Protein AF-A0AAD5MG79-F1 (afdb_monomer_lite)

Foldseek 3Di:
DDDDPPDDDPDDQDDDDDDAPPAPDPPDGRSVVCVVLVVVQVVLVCLLVCVCVVVVRHHDVDRDRDDDDNVVVVVVCVQPVPPDPPRPPPPCPPVDPPD

pLDDT: mean 77.3, std 21.54, range [31.41, 97.81]

Organism: Parelaphostrongylus tenuis (NCBI:txid148309)

Radius of gyration: 16.83 Å; chains: 1; bounding box: 35×38×47 Å

Secondary structure (DSSP, 8-state):
-----------SS----PPP------SS-HHHHHHHHHHHHHHHHHHHTTTTGGGT----TT-PPP---HHHHHHHHHHHTT--SS-----GGG-S---

Structure (mmCIF, N/CA/C/O backbone):
data_AF-A0AAD5MG79-F1
#
_entry.id   AF-A0AAD5MG79-F1
#
loop_
_atom_site.group_PDB
_atom_site.id
_atom_site.type_symbol
_atom_site.label_atom_id
_atom_site.label_alt_id
_atom_site.label_comp_id
_atom_site.label_asym_id
_atom_site.label_entity_id
_atom_site.label_seq_id
_atom_site.pdbx_PDB_ins_code
_atom_site.Cartn_x
_atom_site.Cartn_y
_atom_site.Cartn_z
_atom_site.occupancy
_atom_site.B_iso_or_equiv
_atom_site.auth_seq_id
_atom_site.auth_comp_id
_atom_site.auth_asym_id
_atom_site.auth_atom_id
_atom_site.pdbx_PDB_model_num
ATOM 1 N N . MET A 1 1 ? 2.929 16.858 -27.923 1.00 35.41 1 MET A N 1
ATOM 2 C CA . MET A 1 1 ? 3.693 17.148 -26.690 1.00 35.41 1 MET A CA 1
ATOM 3 C C . MET A 1 1 ? 2.866 18.075 -25.817 1.00 35.41 1 MET A C 1
ATOM 5 O O . MET A 1 1 ? 2.769 19.249 -26.132 1.00 35.41 1 MET A O 1
ATOM 9 N N . VAL A 1 2 ? 2.245 17.564 -24.755 1.00 31.41 2 VAL A N 1
ATOM 10 C CA . VAL A 1 2 ? 1.656 18.408 -23.707 1.00 31.41 2 VAL A CA 1
ATOM 11 C C . VAL A 1 2 ? 2.260 17.935 -22.397 1.00 31.41 2 VAL A C 1
ATOM 13 O O . VAL A 1 2 ? 1.906 16.878 -21.886 1.00 31.41 2 VAL A O 1
ATOM 16 N N . ARG A 1 3 ? 3.241 18.692 -21.899 1.00 44.56 3 ARG A N 1
ATOM 17 C CA . ARG A 1 3 ? 3.724 18.556 -20.527 1.00 44.56 3 ARG A CA 1
ATOM 18 C C . ARG A 1 3 ? 2.640 19.152 -19.634 1.00 44.56 3 ARG A C 1
ATOM 20 O O . ARG A 1 3 ? 2.486 20.369 -19.617 1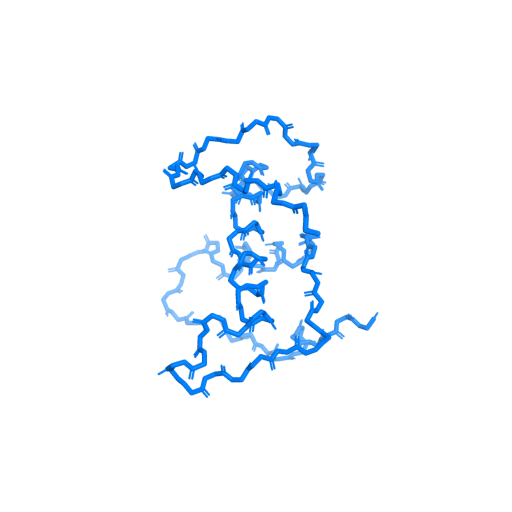.00 44.56 3 ARG A O 1
ATOM 27 N N . LYS A 1 4 ? 1.893 18.326 -18.905 1.00 39.72 4 LYS A N 1
ATOM 28 C CA . LYS A 1 4 ? 1.295 18.789 -17.652 1.00 39.72 4 LYS A CA 1
ATOM 29 C C . LYS A 1 4 ? 2.274 18.410 -16.557 1.00 39.72 4 LYS A C 1
ATOM 31 O O . LYS A 1 4 ? 2.503 17.237 -16.299 1.00 39.72 4 LYS A O 1
ATOM 36 N N . SER A 1 5 ? 2.917 19.439 -16.025 1.00 39.97 5 SER A N 1
ATOM 37 C CA . SER A 1 5 ? 3.710 19.420 -14.806 1.00 39.97 5 SER A CA 1
ATOM 38 C C . SER A 1 5 ? 2.934 18.698 -13.708 1.00 39.97 5 SER A C 1
ATOM 40 O O . SER A 1 5 ? 1.978 19.245 -13.155 1.00 39.97 5 SER A O 1
ATOM 42 N N . GLU A 1 6 ? 3.325 17.461 -13.423 1.00 41.78 6 GLU A N 1
ATOM 43 C CA . GLU A 1 6 ? 2.901 16.759 -12.222 1.00 41.78 6 GLU A CA 1
ATOM 44 C C . GLU A 1 6 ? 3.524 17.517 -11.055 1.00 41.78 6 GLU A C 1
ATOM 46 O O . GLU A 1 6 ? 4.743 17.519 -10.866 1.00 41.78 6 GLU A O 1
ATOM 51 N N . HIS A 1 7 ? 2.686 18.269 -10.344 1.00 33.31 7 HIS A N 1
ATOM 52 C CA . HIS A 1 7 ? 3.095 18.959 -9.138 1.00 33.31 7 HIS A CA 1
ATOM 53 C C . HIS A 1 7 ? 3.609 17.918 -8.146 1.00 33.31 7 HIS A C 1
ATOM 55 O O . HIS A 1 7 ? 2.869 17.123 -7.574 1.00 33.31 7 HIS A O 1
ATOM 61 N N . PHE A 1 8 ? 4.923 17.944 -7.989 1.00 51.59 8 PHE A N 1
ATOM 62 C CA . PHE A 1 8 ? 5.677 17.331 -6.924 1.00 51.59 8 PHE A CA 1
ATOM 63 C C . PHE A 1 8 ? 5.209 17.904 -5.583 1.00 51.59 8 PHE A C 1
ATOM 65 O O . PHE A 1 8 ? 5.429 19.080 -5.295 1.00 51.59 8 PHE A O 1
ATOM 72 N N . GLN A 1 9 ? 4.594 17.070 -4.751 1.00 42.59 9 GLN A N 1
ATOM 73 C CA . GLN A 1 9 ? 4.578 17.278 -3.310 1.00 42.59 9 GLN A CA 1
ATOM 74 C C . GLN A 1 9 ? 5.123 16.020 -2.642 1.00 42.59 9 GLN A C 1
ATOM 76 O O . GLN A 1 9 ? 4.407 15.078 -2.318 1.00 42.59 9 GLN A O 1
ATOM 81 N N . SER A 1 10 ? 6.436 16.023 -2.422 1.00 51.94 10 SER A N 1
ATOM 82 C CA . SER A 1 10 ? 7.003 15.411 -1.227 1.00 51.94 10 SER A CA 1
ATOM 83 C C . SER A 1 10 ? 6.484 16.205 -0.025 1.00 51.94 10 SER A C 1
ATOM 85 O O . SER A 1 10 ? 7.072 17.212 0.368 1.00 51.94 10 SER A O 1
ATOM 87 N N . GLY A 1 11 ? 5.323 15.817 0.487 1.00 40.34 11 GLY A N 1
ATOM 88 C CA . GLY A 1 11 ? 4.660 16.485 1.594 1.00 40.34 11 GLY A CA 1
ATOM 89 C C . GLY A 1 11 ? 4.197 15.443 2.590 1.00 40.34 11 GLY A C 1
ATOM 90 O O . GLY A 1 11 ? 3.369 14.601 2.267 1.00 40.34 11 GLY A O 1
ATOM 91 N N . LEU A 1 12 ? 4.765 15.502 3.787 1.00 49.94 12 LEU A N 1
ATOM 92 C CA . LEU A 1 12 ? 4.212 14.906 4.994 1.00 49.94 12 LEU A CA 1
ATOM 93 C C . LEU A 1 12 ? 2.694 15.151 5.020 1.00 49.94 12 LEU A C 1
ATOM 95 O O . LEU A 1 12 ? 2.284 16.303 4.878 1.00 49.94 12 LEU A O 1
ATOM 99 N N . CYS A 1 13 ? 1.921 14.071 5.145 1.00 48.25 13 CYS A N 1
ATOM 100 C CA . CYS A 1 13 ? 0.484 13.985 5.428 1.00 48.25 13 CYS A CA 1
ATOM 101 C C . CYS A 1 13 ? -0.256 15.341 5.429 1.00 48.25 13 CYS A C 1
ATOM 103 O O . CYS A 1 13 ? -0.469 15.928 6.486 1.00 48.25 13 CYS A O 1
ATOM 105 N N . ASN A 1 14 ? -0.613 15.881 4.264 1.00 52.81 14 ASN A N 1
ATOM 106 C CA . ASN A 1 14 ? -1.467 17.069 4.168 1.00 52.81 14 ASN A CA 1
ATOM 107 C C . ASN A 1 14 ? -2.376 16.918 2.948 1.00 52.81 14 ASN A C 1
ATOM 109 O O . ASN A 1 14 ? -2.061 17.388 1.854 1.00 52.81 14 ASN A O 1
ATOM 113 N N . GLY A 1 15 ? -3.485 16.204 3.136 1.00 51.00 15 GLY A N 1
ATOM 114 C CA . GLY A 1 15 ? -4.498 16.005 2.111 1.00 51.00 15 GLY A CA 1
ATOM 115 C C . GLY A 1 15 ? -5.469 17.175 2.037 1.00 51.00 15 GLY A C 1
ATOM 116 O O . GLY A 1 15 ? -6.078 17.591 3.024 1.00 51.00 15 GLY A O 1
ATOM 117 N N . GLY A 1 16 ? -5.631 17.697 0.824 1.00 55.72 16 GL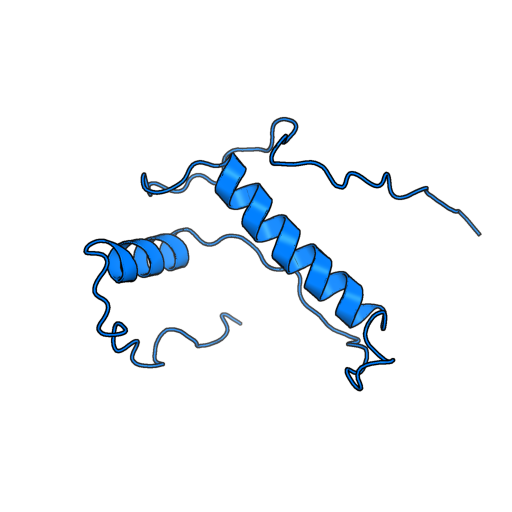Y A N 1
ATOM 118 C CA . GLY A 1 16 ? -6.831 18.431 0.457 1.00 55.72 16 GLY A CA 1
ATOM 119 C C . GLY A 1 16 ? -8.018 17.470 0.467 1.00 55.72 16 GLY A C 1
ATOM 120 O O . GLY A 1 16 ? -7.931 16.386 -0.098 1.00 55.72 16 GLY A O 1
ATOM 121 N N . TYR A 1 17 ? -9.097 17.884 1.131 1.00 48.25 17 TYR A N 1
ATOM 122 C CA . TYR A 1 17 ? -10.363 17.170 1.329 1.00 48.25 17 TYR A CA 1
ATOM 123 C C . TYR A 1 17 ? -10.706 16.152 0.222 1.00 48.25 17 TYR A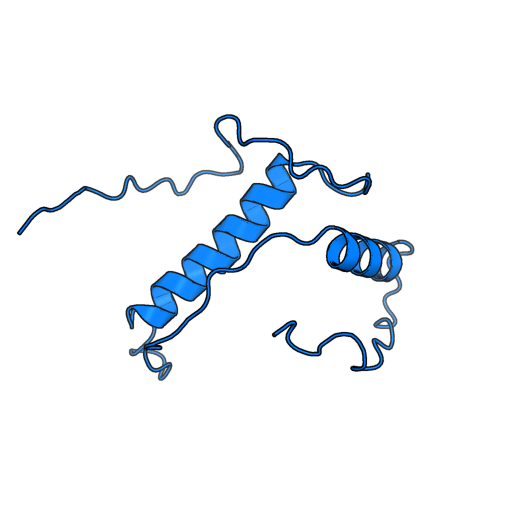 C 1
ATOM 125 O O . TYR A 1 17 ? -11.136 16.518 -0.876 1.00 48.25 17 TYR A O 1
ATOM 133 N N . THR A 1 18 ? -10.548 14.865 0.535 1.00 61.16 18 THR A N 1
ATOM 134 C CA . THR A 1 18 ? -11.016 13.737 -0.273 1.00 61.16 18 THR A CA 1
ATOM 135 C C . THR A 1 18 ? -12.341 13.216 0.290 1.00 61.16 18 THR A C 1
ATOM 137 O O . THR A 1 18 ? -12.598 13.245 1.492 1.00 61.16 18 THR A O 1
ATOM 140 N N . LYS A 1 19 ? -13.240 12.793 -0.606 1.00 65.94 19 LYS A N 1
ATOM 141 C CA . LYS A 1 19 ? -14.544 12.203 -0.264 1.00 65.94 19 LYS A CA 1
ATOM 142 C C . LYS A 1 19 ? -14.357 11.054 0.749 1.00 65.94 19 LYS A C 1
ATOM 144 O O . LYS A 1 19 ? -13.450 10.251 0.538 1.00 65.94 19 LYS A O 1
ATOM 149 N N . PRO A 1 20 ? -15.216 10.926 1.780 1.00 80.94 20 PRO A N 1
ATOM 150 C CA . PRO A 1 20 ? -15.021 9.921 2.818 1.00 80.94 20 PRO A CA 1
ATOM 151 C C . PRO A 1 20 ? -15.066 8.495 2.259 1.00 80.94 20 PRO A C 1
ATOM 153 O O . PRO A 1 20 ? -15.923 8.180 1.426 1.00 80.94 20 PRO A O 1
ATOM 156 N N . PHE A 1 21 ? -14.165 7.628 2.737 1.00 89.12 21 PHE A N 1
ATOM 157 C CA . PHE A 1 21 ? -14.072 6.224 2.303 1.00 89.12 21 PHE A CA 1
ATOM 158 C C . PHE A 1 21 ? -15.268 5.386 2.772 1.00 89.12 21 PHE A C 1
ATOM 160 O O . PHE A 1 21 ? -15.540 4.330 2.206 1.00 89.12 21 PHE A O 1
ATOM 167 N N . GLY A 1 22 ? -16.000 5.856 3.787 1.00 90.19 22 GLY A N 1
ATOM 168 C CA . GLY A 1 22 ? -17.208 5.196 4.292 1.00 90.19 22 GLY A CA 1
ATOM 169 C C . GLY A 1 22 ? -16.941 3.945 5.135 1.00 90.19 22 GLY A C 1
ATOM 170 O O . GLY A 1 22 ? -17.879 3.215 5.458 1.00 90.19 22 GLY A O 1
ATOM 171 N N . CYS A 1 23 ? -15.686 3.692 5.511 1.00 91.88 23 CYS A N 1
ATOM 172 C CA . CYS A 1 23 ? -15.327 2.570 6.369 1.00 91.88 23 CYS A CA 1
ATOM 173 C C . CYS A 1 23 ? -15.709 2.834 7.831 1.00 91.88 23 CYS A C 1
ATOM 175 O O . CYS A 1 23 ? -15.608 3.955 8.324 1.00 91.88 23 CYS A O 1
ATOM 177 N N . GLN A 1 24 ? -16.133 1.778 8.530 1.00 87.25 24 GLN A N 1
ATOM 178 C CA . GLN A 1 24 ? -16.538 1.845 9.942 1.00 87.25 24 GLN A CA 1
ATOM 179 C C . GLN A 1 24 ? -15.359 1.668 10.916 1.00 87.25 24 GLN A C 1
ATOM 181 O O . GLN A 1 24 ? -15.514 1.920 12.112 1.00 87.25 24 GLN A O 1
ATOM 186 N N . GLY A 1 25 ? -14.195 1.233 10.415 1.00 80.69 25 GLY A N 1
ATOM 187 C CA . GLY A 1 25 ? -12.976 1.045 11.201 1.00 80.69 25 GLY A CA 1
ATOM 188 C C . GLY A 1 25 ? -12.530 2.346 11.866 1.00 80.69 25 GLY A C 1
ATOM 189 O O . GLY A 1 25 ? -12.517 3.409 11.241 1.00 80.69 25 GLY A O 1
ATOM 190 N N . GLN A 1 26 ? -12.190 2.259 13.151 1.00 80.69 26 GLN A N 1
ATOM 191 C CA . GLN A 1 26 ? -11.793 3.412 13.971 1.00 80.69 26 GLN A CA 1
ATOM 192 C C . GLN A 1 26 ? -10.278 3.473 14.204 1.00 80.69 26 GLN A C 1
ATOM 194 O O . GLN A 1 26 ? -9.783 4.437 14.783 1.00 80.69 26 GLN A O 1
ATOM 199 N N . ALA A 1 27 ? -9.531 2.456 13.759 1.00 88.06 27 ALA A N 1
ATOM 200 C CA . ALA A 1 27 ? -8.084 2.399 13.943 1.00 88.06 27 ALA A CA 1
ATOM 201 C C . ALA A 1 27 ? -7.332 3.476 13.143 1.00 88.06 27 ALA A C 1
ATOM 203 O O . ALA A 1 27 ? -6.269 3.922 13.572 1.00 88.06 27 ALA A O 1
ATOM 204 N N . ILE A 1 28 ? -7.875 3.896 11.996 1.00 91.50 28 ILE A N 1
ATOM 205 C CA . ILE A 1 28 ? -7.304 4.929 11.125 1.00 91.50 28 ILE A CA 1
ATOM 206 C C . ILE A 1 28 ? -8.395 5.854 10.573 1.00 91.50 28 ILE A C 1
ATOM 208 O O . ILE A 1 28 ? -9.561 5.475 10.462 1.00 91.50 28 ILE A O 1
ATOM 212 N N . ASN A 1 29 ? -8.011 7.080 10.214 1.00 90.62 29 ASN A N 1
ATOM 213 C CA . ASN A 1 29 ? -8.906 8.072 9.614 1.00 90.62 29 ASN A CA 1
ATOM 214 C C . ASN A 1 29 ? -8.815 8.078 8.075 1.00 90.62 29 ASN A C 1
ATOM 216 O O . ASN A 1 29 ? -7.907 7.490 7.490 1.00 90.62 29 ASN A O 1
ATOM 220 N N . ASP A 1 30 ? -9.740 8.780 7.415 1.00 90.38 30 ASP A N 1
ATOM 221 C CA . ASP A 1 30 ? -9.800 8.848 5.946 1.00 90.38 30 ASP A CA 1
ATOM 222 C C . ASP A 1 30 ? -8.551 9.464 5.311 1.00 90.38 30 ASP A C 1
ATOM 224 O O . ASP A 1 30 ? -8.142 9.023 4.240 1.00 90.38 30 ASP A O 1
ATOM 228 N N . GLN A 1 31 ? -7.888 10.406 5.988 1.00 88.69 31 GLN A N 1
ATOM 229 C CA . GLN A 1 31 ? -6.609 10.931 5.507 1.00 88.69 31 GLN A CA 1
ATOM 230 C C . GLN A 1 31 ? -5.552 9.825 5.436 1.00 88.69 31 GLN A C 1
ATOM 232 O O . GLN A 1 31 ? -4.847 9.696 4.444 1.00 88.69 31 GLN A O 1
ATOM 237 N N . THR A 1 32 ? -5.481 8.980 6.464 1.00 90.88 32 THR A N 1
ATOM 238 C CA . THR A 1 32 ? -4.540 7.856 6.510 1.00 90.88 32 THR A CA 1
ATOM 239 C C . THR A 1 32 ? -4.852 6.832 5.418 1.00 90.88 32 THR A C 1
ATOM 241 O O . THR A 1 32 ? -3.937 6.306 4.784 1.00 90.88 32 THR A O 1
ATOM 244 N N . ARG A 1 33 ? -6.138 6.563 5.159 1.00 92.94 33 ARG A N 1
ATOM 245 C CA . ARG A 1 33 ? -6.570 5.694 4.051 1.00 92.94 33 ARG A CA 1
ATOM 246 C C . ARG A 1 33 ? -6.113 6.252 2.702 1.00 92.94 33 ARG A C 1
ATOM 248 O O . ARG A 1 33 ? -5.560 5.506 1.892 1.00 92.94 33 ARG A O 1
ATOM 255 N N . ASP A 1 34 ? -6.298 7.554 2.484 1.00 90.94 34 ASP A N 1
ATOM 256 C CA . ASP A 1 34 ? -5.874 8.234 1.258 1.00 90.94 34 ASP A CA 1
ATOM 257 C C . ASP A 1 34 ? -4.354 8.207 1.082 1.00 90.94 34 ASP A C 1
ATOM 259 O O . ASP A 1 34 ? -3.869 7.832 0.014 1.00 90.94 34 ASP A O 1
ATOM 263 N N . ASP A 1 35 ? -3.602 8.510 2.142 1.00 88.81 35 ASP A N 1
ATOM 264 C CA . ASP A 1 35 ? -2.139 8.511 2.131 1.00 88.81 35 ASP A CA 1
ATOM 265 C C . ASP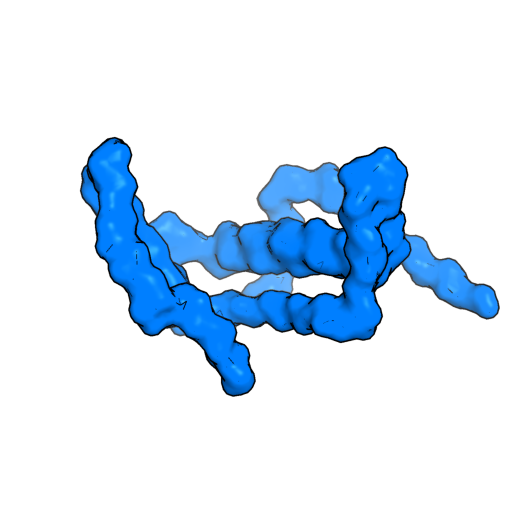 A 1 35 ? -1.590 7.124 1.755 1.00 88.81 35 ASP A C 1
ATOM 267 O O . ASP A 1 35 ? -0.756 6.995 0.852 1.00 88.81 35 ASP A O 1
ATOM 271 N N . VAL A 1 36 ? -2.097 6.064 2.397 1.00 93.31 36 VAL A N 1
ATOM 272 C CA . VAL A 1 36 ? -1.685 4.679 2.122 1.00 93.31 36 VAL A CA 1
ATOM 273 C C . VAL A 1 36 ? -2.055 4.272 0.694 1.00 93.31 36 VAL A C 1
ATOM 275 O O . VAL A 1 36 ? -1.206 3.759 -0.044 1.00 93.31 36 VAL A O 1
ATOM 278 N N . LEU A 1 37 ? -3.299 4.512 0.269 1.00 93.31 37 LEU A N 1
ATOM 279 C CA . LEU A 1 37 ? -3.765 4.139 -1.067 1.00 93.31 37 LEU A CA 1
ATOM 280 C C . LEU A 1 37 ? -2.984 4.869 -2.167 1.00 93.31 37 LEU A C 1
ATOM 282 O O . LEU A 1 37 ? -2.596 4.261 -3.173 1.00 93.31 37 LEU A O 1
ATOM 286 N N . SER A 1 38 ? -2.753 6.166 -1.979 1.00 91.31 38 SER A N 1
ATOM 287 C CA . SER A 1 38 ? -2.020 7.018 -2.911 1.00 91.31 38 SER A CA 1
ATOM 288 C C . SER A 1 38 ? -0.559 6.601 -3.012 1.00 91.31 38 SER A C 1
ATOM 290 O O . SER A 1 38 ? -0.036 6.486 -4.122 1.00 91.31 38 SER A O 1
ATOM 292 N N . PHE A 1 39 ? 0.084 6.275 -1.888 1.00 94.88 39 PHE A N 1
ATOM 293 C CA . PHE A 1 39 ? 1.460 5.786 -1.870 1.00 94.88 39 PHE A CA 1
ATOM 294 C C . PHE A 1 39 ? 1.634 4.495 -2.683 1.00 94.88 39 PHE A C 1
ATOM 296 O O . PHE A 1 39 ? 2.499 4.423 -3.564 1.00 94.88 39 PHE A O 1
ATOM 303 N N . PHE A 1 40 ? 0.785 3.486 -2.460 1.00 95.44 40 PHE A N 1
ATOM 304 C CA . PHE A 1 40 ? 0.872 2.233 -3.215 1.00 95.44 40 PHE A CA 1
ATOM 305 C C . PHE A 1 40 ? 0.568 2.430 -4.701 1.00 95.44 40 PHE A C 1
ATOM 307 O O . PHE A 1 40 ? 1.278 1.890 -5.552 1.00 95.44 40 PHE A O 1
ATOM 314 N N . ASN A 1 41 ? -0.452 3.223 -5.036 1.00 95.62 41 ASN A N 1
ATOM 315 C CA . ASN A 1 41 ? -0.778 3.511 -6.430 1.00 95.62 41 ASN A CA 1
ATOM 316 C C . ASN A 1 41 ? 0.332 4.298 -7.143 1.00 95.62 41 ASN A C 1
ATOM 318 O O . ASN A 1 41 ? 0.594 4.029 -8.315 1.00 95.62 41 ASN A O 1
ATOM 322 N N . LEU A 1 42 ? 1.037 5.197 -6.449 1.00 95.56 42 LEU A N 1
ATOM 323 C CA . LEU A 1 42 ? 2.203 5.899 -6.989 1.00 95.56 42 LEU A CA 1
ATOM 324 C C . LEU A 1 42 ? 3.335 4.925 -7.334 1.00 95.56 42 LEU A C 1
ATOM 326 O O . LEU A 1 42 ? 3.885 4.984 -8.434 1.00 95.56 42 LEU A O 1
ATOM 330 N N . ILE A 1 43 ? 3.678 4.012 -6.421 1.00 97.00 43 ILE A N 1
ATOM 331 C CA . ILE A 1 43 ? 4.718 3.002 -6.673 1.00 97.00 43 ILE A CA 1
ATOM 332 C C . ILE A 1 43 ? 4.314 2.099 -7.844 1.00 97.00 43 ILE A C 1
ATOM 334 O O . ILE A 1 43 ? 5.124 1.863 -8.740 1.00 97.00 43 ILE A O 1
ATOM 338 N N . ARG A 1 44 ? 3.056 1.638 -7.885 1.00 97.06 44 ARG A N 1
ATOM 339 C CA . ARG A 1 44 ? 2.527 0.816 -8.988 1.00 97.06 44 ARG A CA 1
ATOM 340 C C . ARG A 1 44 ? 2.595 1.542 -10.330 1.00 97.06 44 ARG A C 1
ATOM 342 O O . ARG A 1 44 ? 3.005 0.935 -11.315 1.00 97.06 44 ARG A O 1
ATOM 349 N N . ALA A 1 45 ? 2.250 2.829 -10.371 1.00 96.75 45 ALA A N 1
ATOM 350 C CA . ALA A 1 45 ? 2.344 3.644 -11.580 1.00 96.75 45 ALA A CA 1
ATOM 351 C C . ALA A 1 45 ? 3.800 3.803 -12.045 1.00 96.75 45 ALA A C 1
ATOM 353 O O . ALA A 1 45 ? 4.096 3.610 -13.222 1.00 96.75 45 ALA A O 1
ATOM 354 N N . ARG A 1 46 ? 4.727 4.075 -11.117 1.00 97.25 46 ARG A N 1
ATOM 355 C CA . ARG A 1 46 ? 6.164 4.162 -11.419 1.00 97.25 46 ARG A CA 1
ATOM 356 C C . ARG A 1 46 ? 6.724 2.843 -11.951 1.00 97.25 46 ARG A C 1
ATOM 358 O O . ARG A 1 46 ? 7.511 2.855 -12.893 1.00 97.25 46 ARG A O 1
ATOM 365 N N . LEU A 1 47 ? 6.296 1.712 -11.392 1.00 97.25 47 LEU A N 1
ATOM 366 C CA . LEU A 1 47 ? 6.656 0.392 -11.905 1.00 97.25 47 LEU A CA 1
ATOM 367 C C . LEU A 1 47 ? 6.108 0.168 -13.314 1.00 97.25 47 LEU A C 1
ATOM 369 O O . LEU A 1 47 ? 6.872 -0.192 -14.201 1.00 97.25 47 LEU A O 1
ATOM 373 N N . ALA A 1 48 ? 4.825 0.447 -13.546 1.00 97.81 48 ALA A N 1
ATOM 374 C CA . ALA A 1 48 ? 4.205 0.302 -14.862 1.00 97.81 48 ALA A CA 1
ATOM 375 C C . ALA A 1 48 ? 4.918 1.128 -15.947 1.00 97.81 48 ALA A C 1
ATOM 377 O O . ALA A 1 48 ? 5.082 0.661 -17.068 1.00 97.81 48 ALA A O 1
ATOM 378 N N . GLN A 1 49 ? 5.396 2.319 -15.588 1.00 97.44 49 GLN A N 1
ATOM 379 C CA . GLN A 1 49 ? 6.128 3.237 -16.465 1.00 97.44 49 GLN A CA 1
ATOM 380 C C . GLN A 1 49 ? 7.633 2.923 -16.608 1.00 97.44 49 GLN A C 1
ATOM 382 O O . GLN A 1 49 ? 8.331 3.661 -17.297 1.00 97.44 49 GLN A O 1
ATOM 387 N N . GLY A 1 50 ? 8.154 1.879 -15.953 1.00 97.31 50 GLY A N 1
ATOM 388 C CA . GLY A 1 50 ? 9.555 1.458 -16.102 1.00 97.31 50 GLY A CA 1
ATOM 389 C C . GLY A 1 50 ? 10.578 2.235 -15.262 1.00 97.31 50 GLY A C 1
ATOM 390 O O . GLY A 1 50 ? 11.781 2.074 -15.450 1.00 97.31 50 GLY A O 1
ATOM 391 N N . HIS A 1 51 ? 10.163 3.032 -14.268 1.00 97.50 51 HIS A N 1
ATOM 392 C CA . HIS A 1 51 ? 11.107 3.805 -13.428 1.00 97.50 51 HIS A CA 1
ATOM 393 C C . HIS A 1 51 ? 12.068 2.931 -12.604 1.00 97.50 51 HIS A C 1
ATOM 395 O O . HIS A 1 51 ? 13.063 3.432 -12.073 1.00 97.50 51 HIS A O 1
ATOM 401 N N . TYR A 1 52 ? 11.779 1.634 -12.483 1.00 97.00 52 TYR A N 1
ATOM 402 C CA . TYR A 1 52 ? 12.585 0.673 -11.732 1.00 97.00 52 TYR A CA 1
ATOM 403 C C . TYR A 1 52 ? 13.364 -0.316 -12.616 1.00 97.00 52 TYR A C 1
ATOM 405 O O . TYR A 1 52 ? 13.979 -1.237 -12.082 1.00 97.00 52 TYR A O 1
ATOM 413 N N . GLU A 1 53 ? 13.422 -0.107 -13.937 1.00 96.62 53 GLU A N 1
ATOM 414 C CA . GLU A 1 53 ? 14.143 -0.999 -14.864 1.00 96.62 53 GLU A CA 1
ATOM 415 C C . GLU A 1 53 ? 15.631 -1.133 -14.520 1.00 96.62 53 GLU A C 1
ATOM 417 O O . GLU A 1 53 ? 16.186 -2.228 -14.573 1.00 96.62 53 GLU A O 1
ATOM 422 N N . LYS A 1 54 ? 16.266 -0.054 -14.038 1.00 96.44 54 LYS A N 1
ATOM 423 C CA . LYS A 1 54 ? 17.663 -0.080 -13.562 1.00 96.44 54 LYS A CA 1
ATOM 424 C C . LYS A 1 54 ? 17.907 -1.023 -12.374 1.00 96.44 54 LYS A C 1
ATOM 426 O O . LYS A 1 54 ? 19.054 -1.322 -12.066 1.00 96.44 54 LYS A O 1
ATOM 431 N N . PHE A 1 55 ? 16.845 -1.455 -11.695 1.00 96.38 55 PHE A N 1
ATOM 432 C CA . PHE A 1 55 ? 16.882 -2.424 -10.600 1.00 96.38 55 PHE A CA 1
ATOM 433 C C . PHE A 1 55 ? 16.428 -3.826 -11.043 1.00 96.38 55 PHE A C 1
ATOM 435 O O . PHE A 1 55 ? 16.178 -4.679 -10.197 1.00 96.38 55 PHE A O 1
ATOM 442 N N . GLY A 1 56 ? 16.290 -4.070 -12.351 1.00 96.38 56 GLY A N 1
ATOM 443 C CA . GLY A 1 56 ? 15.857 -5.357 -12.901 1.00 96.38 56 GLY A CA 1
ATOM 444 C C . GLY A 1 56 ? 14.350 -5.610 -12.817 1.00 96.38 56 GLY A C 1
ATOM 445 O O . GLY A 1 56 ? 13.913 -6.737 -13.030 1.00 96.38 56 GLY A O 1
ATOM 446 N N . LEU A 1 57 ? 13.545 -4.586 -12.511 1.00 96.44 57 LEU A N 1
ATOM 447 C CA . LEU A 1 57 ? 12.087 -4.691 -12.493 1.00 96.44 57 LEU A CA 1
ATOM 448 C C . LEU A 1 57 ? 11.516 -4.193 -13.822 1.00 96.44 57 LEU A C 1
ATOM 450 O O . LEU A 1 57 ? 11.572 -2.998 -14.114 1.00 96.44 57 LEU A O 1
ATOM 454 N N . SER A 1 58 ? 10.963 -5.110 -14.615 1.00 96.94 58 SER A N 1
ATOM 455 C CA . SER A 1 58 ? 10.332 -4.783 -15.894 1.00 96.94 58 SER A CA 1
ATOM 456 C C . SER A 1 58 ? 9.083 -3.923 -15.708 1.00 96.94 58 SER A C 1
ATOM 458 O O . SER A 1 58 ? 8.327 -4.096 -14.746 1.00 96.94 58 SER A O 1
ATOM 460 N N . SER A 1 59 ? 8.833 -3.045 -16.678 1.00 97.31 59 SER A N 1
ATOM 461 C CA . SER A 1 59 ? 7.560 -2.339 -16.804 1.00 97.31 59 SER A CA 1
ATOM 462 C C . SER A 1 59 ? 6.375 -3.305 -16.943 1.00 97.31 59 SER A C 1
ATOM 464 O O . SER A 1 59 ? 6.524 -4.484 -17.277 1.00 97.31 59 SER A O 1
ATOM 466 N N . ALA A 1 60 ? 5.173 -2.808 -16.652 1.00 96.50 60 ALA A N 1
ATOM 467 C CA . ALA A 1 60 ? 3.947 -3.600 -16.661 1.00 96.50 60 ALA A CA 1
ATOM 468 C C . ALA A 1 60 ? 2.879 -2.923 -17.522 1.00 96.50 60 ALA A C 1
ATOM 470 O O . ALA A 1 60 ? 2.448 -1.811 -17.226 1.00 96.50 60 ALA A O 1
ATOM 471 N N . SER A 1 61 ? 2.416 -3.622 -18.560 1.00 93.88 61 SER A N 1
ATOM 472 C CA . SER A 1 61 ? 1.444 -3.099 -19.530 1.00 93.88 61 SER A CA 1
ATOM 473 C C . SER A 1 61 ? 0.016 -2.985 -18.987 1.00 93.88 61 SER A C 1
ATOM 475 O O . SER A 1 61 ? -0.743 -2.143 -19.453 1.00 93.88 61 SER A O 1
ATOM 477 N N . HIS A 1 62 ? -0.346 -3.792 -17.984 1.00 94.31 62 HIS A N 1
ATOM 478 C CA . HIS A 1 62 ? -1.710 -3.880 -17.442 1.00 94.31 62 HIS A CA 1
ATOM 479 C C . HIS A 1 62 ? -1.718 -3.825 -15.904 1.00 94.31 62 HIS A C 1
ATOM 481 O O . HIS A 1 62 ? -2.248 -4.702 -15.223 1.00 94.31 62 HIS A O 1
ATOM 487 N N . MET A 1 63 ? -1.076 -2.806 -15.328 1.00 95.56 63 MET A N 1
ATOM 488 C CA . MET A 1 63 ? -1.022 -2.624 -13.875 1.00 95.56 63 MET A CA 1
ATOM 489 C C . MET A 1 63 ? -2.303 -1.954 -13.349 1.00 95.56 63 MET A C 1
ATOM 491 O O . MET A 1 63 ? -2.457 -0.737 -13.437 1.00 95.56 63 MET A O 1
ATOM 495 N N . ASN A 1 64 ? -3.212 -2.736 -12.758 1.00 95.75 64 ASN A N 1
ATOM 496 C CA . ASN A 1 64 ? -4.478 -2.215 -12.225 1.00 95.75 64 ASN A CA 1
ATOM 497 C C . ASN A 1 64 ? -4.274 -1.217 -11.072 1.00 95.75 64 ASN A C 1
ATOM 499 O O . ASN A 1 64 ? -3.428 -1.421 -10.195 1.00 95.75 64 ASN A O 1
ATOM 503 N N . LYS A 1 65 ? -5.083 -0.156 -11.030 1.00 92.50 65 LYS A N 1
ATOM 504 C CA . LYS A 1 65 ? -5.119 0.774 -9.894 1.00 92.50 65 LYS A CA 1
ATOM 505 C C . LYS A 1 65 ? -5.820 0.109 -8.707 1.00 92.50 65 LYS A C 1
ATOM 507 O O . LYS A 1 65 ? -6.872 -0.499 -8.878 1.00 92.50 65 LYS A O 1
ATOM 512 N N . LEU A 1 66 ? -5.253 0.235 -7.511 1.00 95.38 66 LEU A N 1
ATOM 513 C CA . LEU A 1 66 ? -5.890 -0.242 -6.287 1.00 95.38 66 LEU A CA 1
ATOM 514 C C . LEU A 1 66 ? -7.038 0.686 -5.887 1.00 95.38 66 LEU A C 1
ATOM 516 O O . LEU A 1 66 ? -6.943 1.909 -6.041 1.00 95.38 66 LEU A O 1
ATOM 520 N N . ARG A 1 67 ? -8.081 0.089 -5.312 1.00 94.69 67 ARG A N 1
ATOM 521 C CA . ARG A 1 67 ? -9.139 0.769 -4.561 1.00 94.69 67 ARG A CA 1
ATOM 522 C C . ARG A 1 67 ? -9.020 0.394 -3.089 1.00 94.69 67 ARG A C 1
ATOM 524 O O . ARG A 1 67 ? -8.562 -0.704 -2.779 1.00 94.69 67 ARG A O 1
ATOM 531 N N . TRP A 1 68 ? -9.446 1.288 -2.206 1.00 93.50 68 TRP A N 1
ATOM 532 C CA . TRP A 1 68 ? -9.621 0.926 -0.805 1.00 93.50 68 TRP A CA 1
ATOM 533 C C . TRP A 1 68 ? -10.794 -0.048 -0.659 1.00 93.50 68 TRP A C 1
ATOM 535 O O . TRP A 1 68 ? -11.761 0.011 -1.427 1.00 93.50 68 TRP A O 1
ATOM 545 N N . ASP A 1 69 ? -10.697 -0.944 0.315 1.00 94.25 69 ASP A N 1
ATOM 546 C CA . ASP A 1 69 ? -11.726 -1.925 0.628 1.00 94.25 69 ASP A CA 1
ATOM 547 C C . ASP A 1 69 ? -11.855 -2.043 2.150 1.00 94.25 69 ASP A C 1
ATOM 549 O O . ASP A 1 69 ? -10.887 -2.365 2.844 1.00 94.25 69 ASP A O 1
ATOM 553 N N . CYS A 1 70 ? -13.040 -1.722 2.670 1.00 94.06 70 CYS A N 1
ATOM 554 C CA . CYS A 1 70 ? -13.268 -1.654 4.110 1.00 94.06 70 CYS A CA 1
ATOM 555 C C . CYS A 1 70 ? -13.259 -3.039 4.780 1.00 94.06 70 CYS A C 1
ATOM 557 O O . CYS A 1 70 ? -12.933 -3.130 5.964 1.00 94.06 70 CYS A O 1
ATOM 559 N N . ASP A 1 71 ? -13.567 -4.116 4.049 1.00 92.75 71 ASP A N 1
ATOM 560 C CA . ASP A 1 71 ? -13.546 -5.471 4.607 1.00 92.75 71 ASP A CA 1
ATOM 561 C C . ASP A 1 71 ? -12.099 -5.939 4.795 1.00 92.75 71 ASP A C 1
ATOM 563 O O . ASP A 1 71 ? -11.742 -6.495 5.838 1.00 92.75 71 ASP A O 1
ATOM 567 N N . LEU A 1 72 ? -11.225 -5.627 3.830 1.00 93.00 72 LEU A N 1
ATOM 568 C CA . LEU A 1 72 ? -9.786 -5.864 3.968 1.00 93.00 72 LEU A CA 1
ATOM 569 C C . LEU A 1 72 ? -9.166 -5.026 5.095 1.00 93.00 72 LEU A C 1
ATOM 571 O O . LEU A 1 72 ? -8.322 -5.538 5.833 1.00 93.00 72 LEU A O 1
ATOM 575 N N . GLU A 1 73 ? -9.603 -3.774 5.269 1.00 93.56 73 GLU A N 1
ATOM 576 C CA . GLU A 1 73 ? -9.208 -2.946 6.417 1.00 93.56 73 GLU A CA 1
ATOM 577 C C . GLU A 1 73 ? -9.616 -3.600 7.743 1.00 93.56 73 GLU A C 1
ATOM 579 O O . GLU A 1 73 ? -8.792 -3.705 8.648 1.00 93.56 73 GLU A O 1
ATOM 584 N N . SER A 1 74 ? -10.852 -4.097 7.852 1.00 90.62 74 SER A N 1
ATOM 585 C CA . SER A 1 74 ? -11.340 -4.750 9.072 1.00 90.62 74 SER A CA 1
ATOM 586 C C . SER A 1 74 ? -10.515 -5.990 9.432 1.00 90.62 74 SER A C 1
ATOM 588 O O . SER A 1 74 ? -10.132 -6.178 10.590 1.00 90.62 74 SER 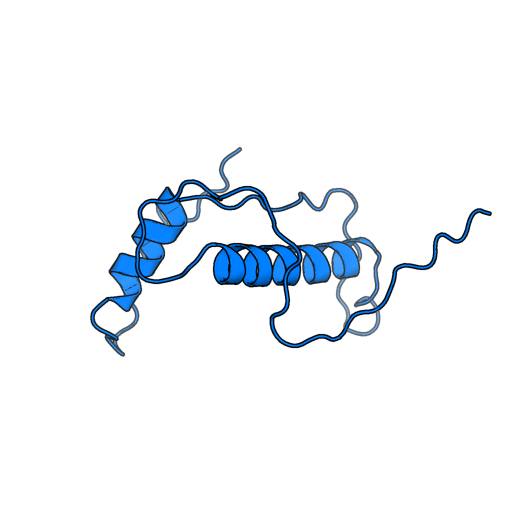A O 1
ATOM 590 N N . ILE A 1 75 ? -10.164 -6.809 8.435 1.00 88.56 75 ILE A N 1
ATOM 591 C CA . ILE A 1 75 ? -9.290 -7.974 8.629 1.00 88.56 75 ILE A CA 1
ATOM 592 C C . ILE A 1 75 ? -7.904 -7.534 9.118 1.00 88.56 75 ILE A C 1
ATOM 594 O O . ILE A 1 75 ? -7.364 -8.136 10.051 1.00 88.56 75 ILE A O 1
ATOM 598 N N . ALA A 1 76 ? -7.333 -6.487 8.516 1.00 89.81 76 ALA A N 1
ATOM 599 C CA . ALA A 1 76 ? -6.043 -5.946 8.928 1.00 89.81 76 ALA A CA 1
ATOM 600 C C . ALA A 1 76 ? -6.088 -5.409 10.367 1.00 89.81 76 ALA A C 1
ATOM 602 O O . ALA A 1 76 ? -5.201 -5.725 11.159 1.00 89.81 76 ALA A O 1
ATOM 603 N N . GLU A 1 77 ? -7.141 -4.674 10.734 1.00 89.69 77 GLU A N 1
ATOM 604 C CA . GLU A 1 77 ? -7.350 -4.157 12.087 1.00 89.69 77 GLU A CA 1
ATOM 605 C C . GLU A 1 77 ? -7.412 -5.295 13.116 1.00 89.69 77 GLU A C 1
ATOM 607 O O . GLU A 1 77 ? -6.720 -5.251 14.132 1.00 89.69 77 GLU A O 1
ATOM 612 N N . ILE A 1 78 ? -8.183 -6.355 12.845 1.00 87.25 78 ILE A N 1
ATOM 613 C CA . ILE A 1 78 ? -8.278 -7.531 13.726 1.00 87.25 78 ILE A CA 1
ATOM 614 C C . ILE A 1 78 ? -6.908 -8.194 13.903 1.00 87.25 78 ILE A C 1
ATOM 616 O O . ILE A 1 78 ? -6.544 -8.565 15.021 1.00 87.25 78 ILE A O 1
ATOM 620 N N . ALA A 1 79 ? -6.144 -8.322 12.816 1.00 84.81 79 ALA A N 1
ATOM 621 C CA . ALA A 1 79 ? -4.836 -8.964 12.820 1.00 84.81 79 ALA A CA 1
ATOM 622 C C . ALA A 1 79 ? -3.816 -8.229 13.709 1.00 84.81 79 ALA A C 1
ATOM 624 O O . ALA A 1 79 ? -2.966 -8.875 14.321 1.00 84.81 79 ALA A O 1
ATOM 625 N N . VAL A 1 80 ? -3.915 -6.900 13.812 1.00 86.62 80 VAL A N 1
ATOM 626 C CA . VAL A 1 80 ? -2.977 -6.070 14.590 1.00 86.62 80 VAL A CA 1
ATOM 627 C C . VAL A 1 80 ? -3.544 -5.565 15.919 1.00 86.62 80 VAL A C 1
ATOM 629 O O . VAL A 1 80 ? -2.791 -5.002 16.707 1.00 86.62 80 VAL A O 1
ATOM 632 N N . ARG A 1 81 ? -4.829 -5.810 16.221 1.00 85.19 81 ARG A N 1
ATOM 633 C CA . ARG A 1 81 ? -5.550 -5.284 17.401 1.00 85.19 81 ARG A CA 1
ATOM 634 C C . ARG A 1 81 ? -4.806 -5.455 18.725 1.00 85.19 81 ARG A C 1
ATOM 636 O O . ARG A 1 81 ? -4.867 -4.581 19.581 1.00 85.19 81 ARG A O 1
ATOM 643 N N . TYR A 1 82 ? -4.144 -6.595 18.908 1.00 84.62 82 TYR A N 1
ATOM 644 C CA . TYR A 1 82 ? -3.438 -6.930 20.149 1.00 84.62 82 TYR A CA 1
ATOM 645 C C . TYR A 1 82 ? -1.915 -6.817 20.028 1.00 84.62 82 TYR A C 1
ATOM 647 O O . TYR A 1 82 ? -1.213 -7.309 20.907 1.00 84.62 82 TYR A O 1
ATOM 655 N N . CYS A 1 83 ? -1.408 -6.226 18.937 1.00 82.12 83 CYS A N 1
ATOM 656 C CA . CYS A 1 83 ? 0.022 -6.058 18.660 1.00 82.12 83 CYS A CA 1
ATOM 657 C C . CYS A 1 83 ? 0.839 -7.334 18.923 1.00 82.12 83 CYS A C 1
ATOM 659 O O . CYS A 1 83 ? 1.945 -7.293 19.463 1.00 82.12 83 CYS A O 1
ATOM 661 N N . ARG A 1 84 ? 0.255 -8.485 18.577 1.00 77.31 84 ARG A N 1
ATOM 662 C CA . ARG A 1 84 ? 0.871 -9.794 18.764 1.00 77.31 84 ARG A CA 1
ATOM 663 C C . ARG A 1 84 ? 2.103 -9.900 17.872 1.00 77.31 84 ARG A C 1
ATOM 665 O O . ARG A 1 84 ? 2.009 -9.721 16.661 1.00 77.31 84 ARG A O 1
ATOM 672 N N . ILE A 1 85 ? 3.262 -10.142 18.487 1.00 66.38 85 ILE A N 1
ATOM 673 C CA . ILE A 1 85 ? 4.531 -10.312 17.763 1.00 66.38 85 ILE A CA 1
ATOM 674 C C . ILE A 1 85 ? 4.563 -11.679 17.060 1.00 66.38 85 ILE A C 1
ATOM 676 O O . ILE A 1 85 ? 5.239 -11.838 16.042 1.00 66.38 85 ILE A O 1
ATOM 680 N N . ASP A 1 86 ? 3.774 -12.652 17.530 1.00 63.88 86 ASP A N 1
ATOM 681 C CA . ASP A 1 86 ? 3.439 -13.833 16.747 1.00 63.88 86 ASP A CA 1
ATOM 682 C C . ASP A 1 86 ? 2.568 -13.419 15.557 1.00 63.88 86 ASP A C 1
ATOM 684 O O . ASP A 1 86 ? 1.402 -13.051 15.690 1.00 63.88 86 ASP A O 1
ATOM 688 N N . LYS A 1 87 ? 3.187 -13.448 14.372 1.00 58.78 87 LYS A N 1
ATOM 689 C CA . LYS A 1 87 ? 2.556 -13.170 13.082 1.00 58.78 87 LYS A CA 1
ATOM 690 C C . LYS A 1 87 ? 1.186 -13.863 13.042 1.00 58.78 87 LYS A C 1
ATOM 692 O O . LYS A 1 87 ? 1.157 -15.091 13.166 1.00 58.78 87 LYS A O 1
ATOM 697 N N . PRO A 1 88 ? 0.068 -13.141 12.842 1.00 57.41 88 PRO A N 1
ATOM 698 C CA . PRO A 1 88 ? -1.212 -13.800 12.660 1.00 57.41 88 PRO A CA 1
ATOM 699 C C . PRO A 1 88 ? -1.049 -14.795 11.513 1.00 57.41 88 PRO A C 1
ATOM 701 O O . PRO A 1 88 ? -0.565 -14.430 10.436 1.00 57.41 88 PRO A O 1
ATOM 704 N N . SER A 1 89 ? -1.377 -16.069 11.755 1.00 57.94 89 SER A N 1
ATOM 705 C CA . SER A 1 89 ? -1.371 -17.086 10.709 1.00 57.94 89 SER A CA 1
ATOM 706 C C . SER A 1 89 ? -2.506 -16.753 9.741 1.00 57.94 89 SER A C 1
ATOM 708 O O . SER A 1 89 ? -3.610 -17.293 9.832 1.00 57.94 89 SER A O 1
ATOM 710 N N . LEU A 1 90 ? -2.266 -15.799 8.844 1.00 54.47 90 LEU A N 1
ATOM 711 C CA . LEU A 1 90 ? -3.142 -15.498 7.729 1.00 54.47 90 LEU A CA 1
ATOM 712 C C . LEU A 1 90 ? -3.121 -16.746 6.851 1.00 54.47 90 LEU A C 1
ATOM 714 O O . LEU A 1 90 ? -2.214 -16.946 6.043 1.00 54.47 90 LEU A O 1
ATOM 718 N N . ARG A 1 91 ? -4.090 -17.644 7.058 1.00 50.06 91 ARG A N 1
ATOM 719 C CA . ARG A 1 91 ? -4.374 -18.683 6.075 1.00 50.06 91 ARG A CA 1
ATOM 720 C C . ARG A 1 91 ? -4.664 -17.933 4.777 1.00 50.06 91 ARG A C 1
ATOM 722 O O . ARG A 1 91 ? -5.514 -17.049 4.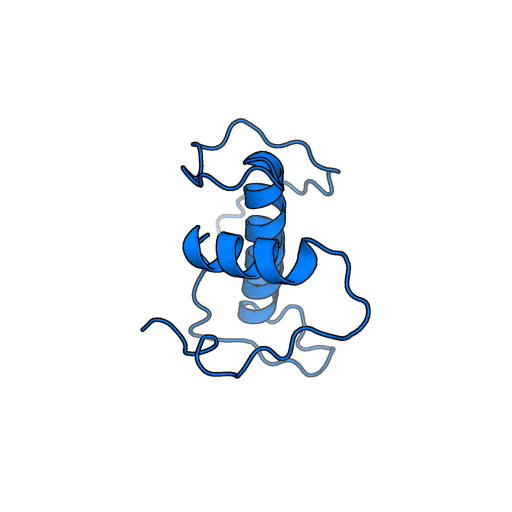756 1.00 50.06 91 ARG A O 1
ATOM 729 N N . VAL A 1 92 ? -3.931 -18.272 3.721 1.00 53.97 92 VAL A N 1
ATOM 730 C CA . VAL A 1 92 ? -3.885 -17.614 2.397 1.00 53.97 92 VAL A CA 1
ATOM 731 C C . VAL A 1 92 ? -5.240 -17.656 1.650 1.00 53.97 92 VAL A C 1
ATOM 733 O O . VAL A 1 92 ? -5.324 -17.363 0.468 1.00 53.97 92 VAL A O 1
ATOM 736 N N . VAL A 1 93 ? -6.340 -17.976 2.331 1.00 51.47 93 VAL A N 1
ATOM 737 C CA . VAL A 1 93 ? -7.690 -18.057 1.763 1.00 51.47 93 VAL A CA 1
ATOM 738 C C . VAL A 1 93 ? -8.293 -16.692 1.422 1.00 51.47 93 VAL A C 1
ATOM 740 O O . VAL A 1 93 ? -9.196 -16.642 0.602 1.00 51.47 93 VAL A O 1
ATOM 743 N N . ASN A 1 94 ? -7.775 -15.592 1.985 1.00 52.75 94 ASN A N 1
ATOM 744 C CA . ASN A 1 94 ? -8.293 -14.236 1.728 1.00 52.75 94 ASN A CA 1
ATOM 745 C C . ASN A 1 94 ? -7.376 -13.389 0.826 1.00 52.75 94 ASN A C 1
ATOM 747 O O . ASN A 1 94 ? -7.700 -12.246 0.527 1.00 52.75 94 ASN A O 1
ATOM 751 N N . ALA A 1 95 ? -6.234 -13.932 0.389 1.00 47.59 95 ALA A N 1
ATOM 752 C CA . ALA A 1 95 ? -5.319 -13.277 -0.553 1.00 47.59 95 ALA A CA 1
ATOM 753 C C . ALA A 1 95 ? -5.591 -13.723 -2.000 1.00 47.59 95 ALA A C 1
ATOM 755 O O . ALA A 1 95 ? -4.672 -13.880 -2.803 1.00 47.59 95 ALA A O 1
ATOM 756 N N . ILE A 1 96 ? -6.859 -13.984 -2.318 1.00 46.34 96 ILE A N 1
ATOM 757 C CA . ILE A 1 96 ? -7.296 -14.308 -3.671 1.00 46.34 96 ILE A CA 1
ATOM 758 C C . ILE A 1 96 ? -7.644 -12.975 -4.327 1.00 46.34 96 ILE A C 1
ATOM 760 O O . ILE A 1 96 ? -8.427 -12.204 -3.775 1.00 46.34 96 ILE A O 1
ATOM 764 N N . ASN A 1 97 ? -7.021 -12.677 -5.468 1.00 42.06 97 ASN A N 1
ATOM 765 C CA . ASN A 1 97 ? -7.361 -11.506 -6.271 1.00 42.06 97 ASN A CA 1
ATOM 766 C C . ASN A 1 97 ? -8.881 -11.475 -6.485 1.00 42.06 97 ASN A C 1
ATOM 768 O O . ASN A 1 97 ? -9.434 -12.409 -7.066 1.00 42.06 97 ASN A O 1
ATOM 772 N N . PHE A 1 98 ? -9.545 -10.419 -6.016 1.00 38.78 98 PHE A N 1
ATOM 773 C CA . PHE A 1 98 ? -10.916 -10.139 -6.423 1.00 38.78 98 PHE A CA 1
ATOM 774 C C . PHE A 1 98 ? -10.872 -9.788 -7.916 1.00 38.78 98 PHE A C 1
ATOM 776 O O . PHE A 1 98 ? -10.344 -8.736 -8.282 1.00 38.78 98 PHE A O 1
ATOM 783 N N . ASN A 1 99 ? -11.319 -10.739 -8.744 1.00 36.94 99 ASN A N 1
ATOM 784 C CA . ASN A 1 99 ? -11.534 -10.579 -10.186 1.00 36.94 99 ASN A CA 1
ATOM 785 C C . ASN A 1 99 ? -12.589 -9.506 -10.462 1.00 36.94 99 ASN A C 1
ATOM 787 O O . ASN A 1 99 ? -13.620 -9.513 -9.751 1.00 36.94 99 ASN A O 1
#

InterPro domains:
  IPR014044 CAP domain [PF00188] (38-84)
  IPR035940 CAP superfamily [G3DSA:3.40.33.10] (20-99)
  IPR035940 CAP superfamily [SSF55797] (17-89)

Sequence (99 aa):
MVRKSEHFQSGLCNGGYTKPFGCQGQAINDQTRDDVLSFFNLIRARLAQGHYEKFGLSSASHMNKLRWDCDLESIAEIAVRYCRIDKPSLRVVNAINFN